Protein AF-A0AAV6CA36-F1 (afdb_monomer)

Mean predicted aligned error: 10.06 Å

Secondary structure (DSSP, 8-state):
------HHHHHHHHHHHHHHHHT--------S----B--EEE-------TT-------EEEPPB-

Foldseek 3Di:
DDDDPDPVVVVVVVVVVVVVVVPDDDDDDDDPDPDQPQDWDADDDDDPDPPDDDDDDGTDTRHHD

Structure (mmCIF, N/CA/C/O backbone):
data_AF-A0AAV6CA36-F1
#
_entry.id   AF-A0AAV6CA36-F1
#
loop_
_atom_site.group_PDB
_atom_site.id
_atom_site.type_symbol
_atom_site.label_atom_id
_atom_site.label_alt_id
_atom_site.label_comp_id
_atom_site.label_asym_id
_atom_site.label_entity_id
_atom_site.label_seq_id
_atom_site.pdbx_PDB_ins_code
_atom_site.Cartn_x
_atom_site.Cartn_y
_atom_site.Cartn_z
_atom_site.occupancy
_atom_site.B_iso_or_equiv
_atom_site.auth_seq_id
_atom_site.auth_comp_id
_atom_site.auth_asym_id
_atom_site.auth_atom_id
_atom_site.pdbx_PDB_model_num
ATOM 1 N N . THR A 1 1 ? 7.513 17.927 25.947 1.00 41.69 1 THR A N 1
ATOM 2 C CA . THR A 1 1 ? 7.114 17.097 27.101 1.00 41.69 1 THR A CA 1
ATOM 3 C C . THR A 1 1 ? 5.638 16.794 26.997 1.00 41.69 1 THR A C 1
ATOM 5 O O . THR A 1 1 ? 4.840 17.716 27.096 1.00 41.69 1 THR A O 1
ATOM 8 N N . ILE A 1 2 ? 5.267 15.548 26.694 1.00 47.00 2 ILE A N 1
ATOM 9 C CA . ILE A 1 2 ? 3.859 15.139 26.609 1.00 47.00 2 ILE A CA 1
ATOM 10 C C . ILE A 1 2 ? 3.368 14.940 28.043 1.00 47.00 2 ILE A C 1
ATOM 12 O O . ILE A 1 2 ? 3.831 14.046 28.744 1.00 47.00 2 ILE A O 1
ATOM 16 N N . VAL A 1 3 ? 2.491 15.829 28.503 1.00 52.69 3 VAL A N 1
ATOM 17 C CA . VAL A 1 3 ? 1.898 15.757 29.842 1.00 52.69 3 VAL A CA 1
ATOM 18 C C . VAL A 1 3 ? 0.671 14.855 29.752 1.00 52.69 3 VAL A C 1
ATOM 20 O O . VAL A 1 3 ? 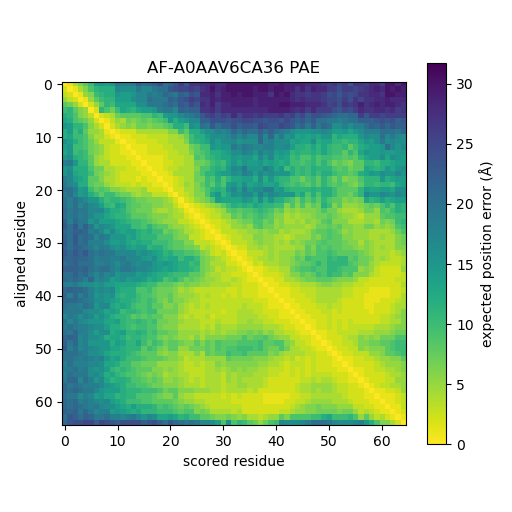-0.369 15.264 29.236 1.00 52.69 3 VAL A O 1
ATOM 23 N N . VAL A 1 4 ? 0.808 13.615 30.219 1.00 53.47 4 VAL A N 1
ATOM 24 C CA . VAL A 1 4 ? -0.286 12.640 30.307 1.00 53.47 4 VAL A CA 1
ATOM 25 C C . VAL A 1 4 ? -1.237 13.093 31.415 1.00 53.47 4 VAL A C 1
ATOM 27 O O . VAL A 1 4 ? -0.863 13.136 32.582 1.00 53.47 4 VAL A O 1
ATOM 30 N N 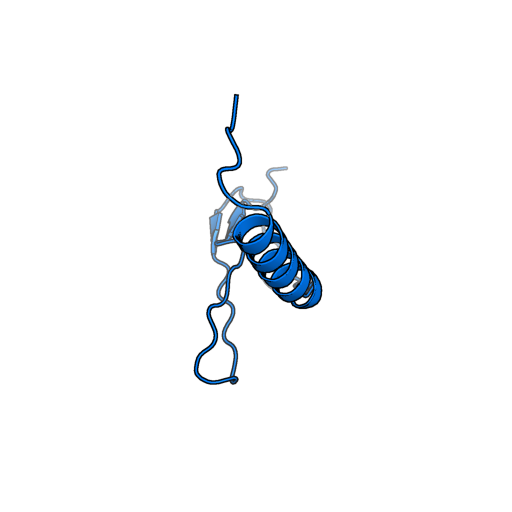. ARG A 1 5 ? -2.461 13.490 31.050 1.00 63.88 5 ARG A N 1
ATOM 31 C CA . ARG A 1 5 ? -3.444 14.077 31.984 1.00 63.88 5 ARG A CA 1
ATOM 32 C C . ARG A 1 5 ? -4.391 13.062 32.650 1.00 63.88 5 ARG A C 1
ATOM 34 O O . ARG A 1 5 ? -5.262 13.480 33.400 1.00 63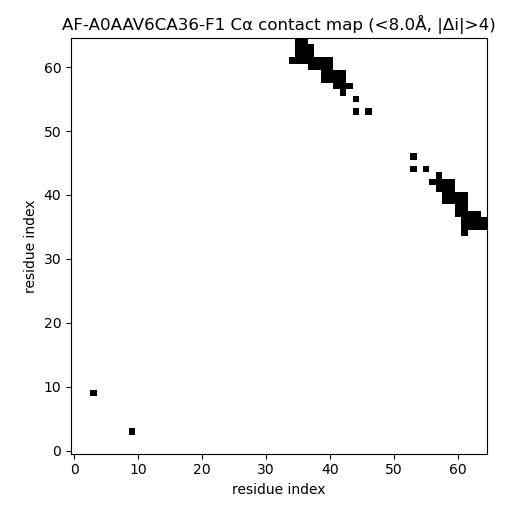.88 5 ARG A O 1
ATOM 41 N N . SER A 1 6 ? -4.264 11.757 32.388 1.00 59.78 6 SER A N 1
ATOM 42 C CA . SER A 1 6 ? -5.103 10.709 33.003 1.00 59.78 6 SER A CA 1
ATOM 43 C C . SER A 1 6 ? -4.559 9.311 32.679 1.00 59.78 6 SER A C 1
ATOM 45 O O . SER A 1 6 ? -4.412 8.979 31.503 1.00 59.78 6 SER A O 1
ATOM 47 N N . GLU A 1 7 ? -4.298 8.479 33.694 1.00 61.78 7 GLU A N 1
ATOM 48 C CA . GLU A 1 7 ? -3.863 7.075 33.535 1.00 61.78 7 GLU A CA 1
ATOM 49 C C . GLU A 1 7 ? -4.865 6.237 32.724 1.00 61.78 7 GLU A C 1
ATOM 51 O O . GLU A 1 7 ? -4.472 5.402 31.912 1.00 61.78 7 GLU A O 1
ATOM 56 N N . LYS A 1 8 ? -6.168 6.518 32.862 1.00 62.84 8 LYS A N 1
ATOM 57 C CA . LYS A 1 8 ? -7.232 5.827 32.115 1.00 62.84 8 LYS A CA 1
ATOM 58 C C . LYS A 1 8 ? -7.136 6.035 30.604 1.00 62.84 8 LYS A C 1
ATOM 60 O O . LYS A 1 8 ? -7.406 5.113 29.843 1.00 62.84 8 LYS A O 1
ATOM 65 N N . ASN A 1 9 ? -6.739 7.231 30.173 1.00 64.94 9 ASN A N 1
ATOM 66 C CA . ASN A 1 9 ? -6.596 7.534 28.748 1.00 64.94 9 ASN A CA 1
ATOM 67 C C . ASN A 1 9 ? -5.331 6.901 28.161 1.00 64.94 9 ASN A C 1
ATOM 69 O O . ASN A 1 9 ? -5.305 6.576 26.979 1.00 64.94 9 ASN A O 1
ATOM 73 N N . LEU A 1 10 ? -4.293 6.711 28.984 1.00 76.69 10 LEU A N 1
ATOM 74 C CA . LEU A 1 10 ? -3.078 6.022 28.567 1.00 76.69 10 LEU A CA 1
ATOM 75 C C . LEU A 1 10 ? -3.347 4.532 28.342 1.00 76.69 10 LEU A C 1
ATOM 77 O O . LEU A 1 10 ? -2.942 4.000 27.315 1.00 76.69 10 LEU A O 1
ATOM 81 N N . GLN A 1 11 ? -4.076 3.888 29.257 1.00 78.38 11 GLN A N 1
ATOM 82 C CA . GLN A 1 11 ? -4.444 2.478 29.118 1.00 78.38 11 GLN A CA 1
ATOM 83 C C . GLN A 1 11 ? -5.269 2.234 27.846 1.00 78.38 11 GLN A C 1
ATOM 85 O O . GLN A 1 11 ? -4.921 1.364 27.057 1.00 78.38 1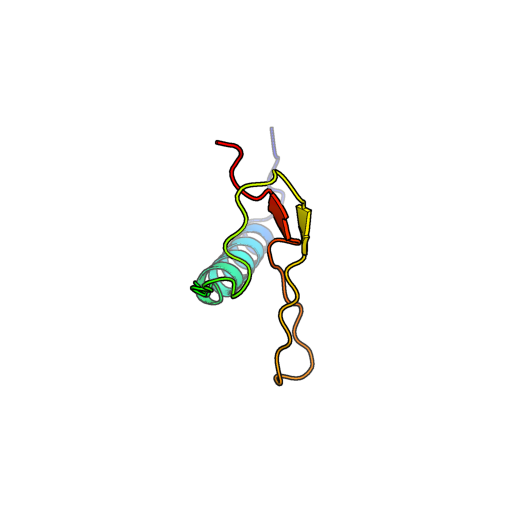1 GLN A O 1
ATOM 90 N N . ALA A 1 12 ? -6.286 3.067 27.595 1.00 79.00 12 ALA A N 1
ATOM 91 C CA . ALA A 1 12 ? -7.107 2.968 26.389 1.00 79.00 12 ALA A CA 1
ATOM 92 C C . ALA A 1 12 ? -6.292 3.154 25.095 1.00 79.00 12 ALA A C 1
ATOM 94 O O . ALA A 1 12 ? -6.461 2.391 24.150 1.00 79.00 12 ALA A O 1
ATOM 95 N N . ALA A 1 13 ? -5.368 4.122 25.067 1.00 78.12 13 ALA A N 1
ATOM 96 C CA . ALA A 1 13 ? -4.488 4.325 23.916 1.00 78.12 13 ALA A CA 1
ATOM 97 C C . ALA A 1 13 ? -3.541 3.132 23.690 1.00 78.12 13 ALA A C 1
ATOM 99 O O . ALA A 1 13 ? -3.279 2.752 22.552 1.00 78.12 13 ALA A O 1
ATOM 100 N N . PHE A 1 14 ? -3.031 2.519 24.763 1.00 81.31 14 PHE A N 1
ATOM 101 C CA . PHE A 1 14 ? -2.212 1.309 24.662 1.00 81.31 14 PHE A CA 1
ATOM 102 C C . PHE A 1 14 ? -3.005 0.102 24.155 1.00 81.31 14 PHE A C 1
ATOM 104 O O . PHE A 1 14 ? -2.460 -0.683 23.375 1.00 81.31 14 PHE A O 1
ATOM 111 N N . ASP A 1 15 ? -4.261 -0.049 24.573 1.00 82.12 15 ASP A N 1
ATOM 112 C CA . ASP A 1 15 ? -5.132 -1.133 24.116 1.00 82.12 15 ASP A CA 1
ATOM 113 C C . ASP A 1 15 ? -5.447 -0.986 22.617 1.00 82.12 15 ASP A C 1
ATOM 115 O O . ASP A 1 15 ? -5.290 -1.953 21.872 1.00 82.12 15 ASP A O 1
ATOM 119 N N . GLU A 1 16 ? -5.757 0.232 22.155 1.00 79.31 16 GLU A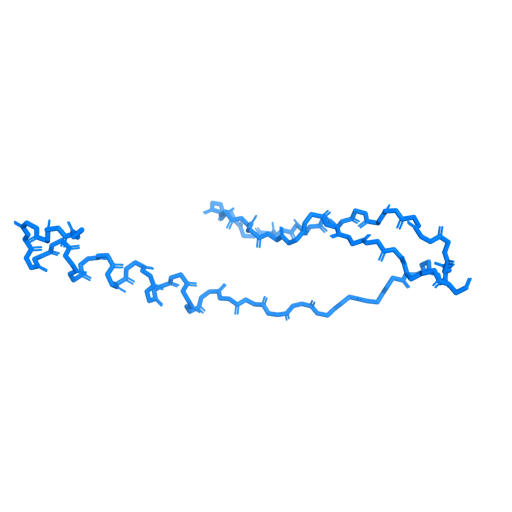 N 1
ATOM 120 C CA . GLU A 1 16 ? -5.992 0.549 20.737 1.00 79.31 16 GLU A CA 1
ATOM 121 C C . GLU A 1 16 ? -4.752 0.261 19.873 1.00 79.31 16 GLU A C 1
ATOM 123 O O . GLU A 1 16 ? -4.836 -0.462 18.879 1.00 79.31 16 GLU A O 1
ATOM 128 N N . ILE A 1 17 ? -3.569 0.722 20.299 1.00 76.75 17 ILE A N 1
ATOM 129 C CA . ILE A 1 17 ? -2.302 0.429 19.604 1.00 76.75 17 ILE A CA 1
ATOM 130 C C . ILE A 1 17 ? -2.027 -1.081 19.587 1.00 76.75 17 ILE A C 1
ATOM 132 O O . ILE A 1 17 ? -1.574 -1.630 18.584 1.00 76.75 17 ILE A O 1
ATOM 136 N N . SER A 1 18 ? -2.291 -1.780 20.692 1.00 76.38 18 SER A N 1
ATOM 137 C CA . SER A 1 18 ? -2.068 -3.227 20.780 1.00 76.38 18 SER A CA 1
ATOM 138 C C . SER A 1 18 ? -3.013 -4.018 19.870 1.00 76.38 18 SER A C 1
ATOM 140 O O . SER A 1 18 ? -2.645 -5.088 19.378 1.00 76.38 18 SER A O 1
ATOM 142 N N . GLU A 1 19 ? -4.231 -3.528 19.659 1.00 76.31 19 GLU A N 1
ATOM 143 C CA . GLU A 1 19 ? -5.205 -4.100 18.730 1.00 76.31 19 GLU A CA 1
ATOM 144 C C . GLU A 1 19 ? -4.825 -3.825 17.265 1.00 76.31 19 GLU A C 1
ATOM 146 O O . GLU A 1 19 ? -4.879 -4.738 16.432 1.00 76.31 19 GLU A O 1
ATOM 151 N N . GLU A 1 20 ? -4.318 -2.624 16.967 1.00 72.62 20 GLU A N 1
ATOM 152 C CA . GLU A 1 20 ? -3.777 -2.266 15.651 1.00 72.62 20 GLU A CA 1
ATOM 153 C C . GLU A 1 20 ? -2.550 -3.124 15.290 1.00 72.62 20 GLU A C 1
ATOM 155 O O . GLU A 1 20 ? -2.507 -3.728 14.215 1.00 72.62 20 GLU A O 1
ATOM 160 N N . LEU A 1 21 ? -1.589 -3.273 16.211 1.00 73.25 21 LEU A N 1
ATOM 161 C CA . LEU A 1 21 ? -0.375 -4.076 16.003 1.00 73.25 21 LEU A CA 1
ATOM 162 C C . LEU A 1 21 ? -0.673 -5.563 15.765 1.00 73.25 21 LEU A C 1
ATOM 164 O O . LEU A 1 21 ? 0.055 -6.232 15.031 1.00 73.25 21 LEU A O 1
ATOM 168 N N . ARG A 1 22 ? -1.752 -6.096 16.353 1.00 73.81 22 ARG A N 1
ATOM 169 C CA . ARG A 1 22 ? -2.194 -7.484 16.121 1.00 73.81 22 ARG A CA 1
ATOM 170 C C . ARG A 1 22 ? -2.753 -7.715 14.719 1.00 73.81 22 ARG A C 1
ATOM 172 O O . ARG A 1 22 ? -2.821 -8.863 14.286 1.00 73.81 22 ARG A O 1
ATOM 179 N N . SER A 1 23 ? -3.125 -6.650 14.015 1.00 72.31 23 SER A N 1
ATOM 180 C CA . SER A 1 23 ? -3.765 -6.704 12.699 1.00 72.31 23 SER A CA 1
ATOM 181 C C . SER A 1 23 ? -2.795 -6.398 11.550 1.00 72.31 23 SER A C 1
ATOM 183 O O . SER A 1 23 ? -3.221 -6.040 10.450 1.00 72.31 23 SER A O 1
ATOM 185 N N . GLN A 1 24 ? -1.485 -6.544 11.776 1.00 76.25 24 GLN A N 1
ATOM 186 C CA . GLN A 1 24 ? -0.478 -6.357 10.737 1.00 76.25 24 GLN A CA 1
ATOM 187 C C . GLN A 1 24 ? -0.270 -7.642 9.924 1.00 76.25 24 GLN A C 1
ATOM 189 O O . GLN A 1 24 ? 0.200 -8.659 10.431 1.00 76.25 24 GLN A O 1
ATOM 194 N N . TYR A 1 25 ? -0.564 -7.573 8.625 1.00 78.56 25 TYR A N 1
ATOM 195 C CA . TYR A 1 25 ? -0.347 -8.670 7.682 1.00 78.56 25 TYR A CA 1
ATOM 196 C C . TYR A 1 25 ? 0.795 -8.343 6.715 1.00 78.56 25 TYR A C 1
ATOM 198 O O . TYR A 1 25 ? 0.849 -7.251 6.147 1.00 78.56 25 TYR A O 1
ATOM 206 N N . THR A 1 26 ? 1.681 -9.312 6.476 1.00 80.94 26 THR A N 1
ATOM 207 C CA . THR A 1 26 ? 2.726 -9.217 5.445 1.00 80.94 26 THR A CA 1
ATOM 208 C C . THR A 1 26 ? 2.260 -9.939 4.187 1.00 80.94 26 THR A C 1
ATOM 210 O O . THR A 1 26 ? 2.045 -11.149 4.206 1.00 80.94 26 THR A O 1
ATOM 213 N N . LEU A 1 27 ? 2.123 -9.203 3.082 1.00 82.00 27 LEU A N 1
ATOM 214 C CA . LEU A 1 27 ? 1.735 -9.745 1.779 1.00 82.00 27 LEU A CA 1
ATOM 215 C C . LEU A 1 27 ? 2.924 -9.697 0.814 1.00 82.00 27 LEU A C 1
ATOM 217 O O . LEU A 1 27 ? 3.432 -8.621 0.497 1.00 82.00 27 LEU A O 1
ATOM 221 N N . GLY A 1 28 ? 3.354 -10.867 0.340 1.00 83.00 28 GLY A N 1
ATOM 222 C CA . GLY A 1 28 ? 4.327 -10.989 -0.743 1.00 83.00 28 GLY A CA 1
ATOM 223 C C . GLY A 1 28 ? 3.636 -10.904 -2.104 1.00 83.00 28 GLY A C 1
ATOM 224 O O . GLY A 1 28 ? 2.668 -11.618 -2.350 1.00 83.00 28 GLY A O 1
ATOM 225 N N . TYR A 1 29 ? 4.133 -10.044 -2.992 1.00 82.00 29 TYR A N 1
ATOM 226 C CA . TYR A 1 29 ? 3.637 -9.910 -4.362 1.00 82.00 29 TYR A CA 1
ATOM 227 C C . TYR A 1 29 ? 4.805 -9.855 -5.344 1.00 82.00 29 TYR A C 1
ATOM 229 O O . TYR A 1 29 ? 5.696 -9.016 -5.206 1.00 82.00 29 TYR A O 1
ATOM 237 N N . TYR A 1 30 ? 4.760 -10.715 -6.361 1.00 83.50 30 TYR A N 1
ATOM 238 C CA . TYR A 1 30 ? 5.703 -10.697 -7.474 1.00 83.50 30 TYR A CA 1
ATOM 239 C C . TYR A 1 30 ? 5.036 -10.043 -8.688 1.00 83.50 30 TYR A C 1
ATOM 241 O O . TYR A 1 30 ? 4.019 -10.547 -9.169 1.00 83.50 30 TYR A O 1
ATOM 249 N N . PRO A 1 31 ? 5.564 -8.914 -9.191 1.00 84.44 31 PRO A N 1
ATOM 250 C CA . PRO A 1 31 ? 5.001 -8.269 -10.366 1.00 84.44 31 PRO A CA 1
ATOM 251 C C . PRO A 1 31 ? 5.197 -9.131 -11.613 1.00 84.44 31 PRO A C 1
ATOM 253 O O . PRO A 1 31 ? 6.282 -9.648 -11.854 1.00 84.44 31 PRO A O 1
ATOM 256 N N . THR A 1 32 ? 4.176 -9.200 -12.464 1.00 87.56 32 THR A N 1
ATOM 257 C CA . THR A 1 32 ? 4.289 -9.815 -13.799 1.00 87.56 32 THR A CA 1
ATOM 258 C C . THR A 1 32 ? 5.138 -8.979 -14.764 1.00 87.56 32 THR A C 1
ATOM 260 O O . THR A 1 32 ? 5.689 -9.507 -15.725 1.00 87.56 32 THR A O 1
ATOM 263 N N . ASN A 1 33 ? 5.277 -7.672 -14.511 1.00 85.81 33 ASN A N 1
ATOM 264 C CA . ASN A 1 33 ? 6.180 -6.798 -15.255 1.00 85.81 33 ASN A CA 1
ATOM 265 C C . ASN A 1 33 ? 7.615 -6.932 -14.712 1.00 85.81 33 ASN A C 1
ATOM 267 O O . ASN A 1 33 ? 7.903 -6.498 -13.596 1.00 85.81 33 ASN A O 1
ATOM 271 N N . ALA A 1 34 ? 8.524 -7.479 -15.517 1.00 85.75 34 ALA A N 1
ATOM 272 C CA .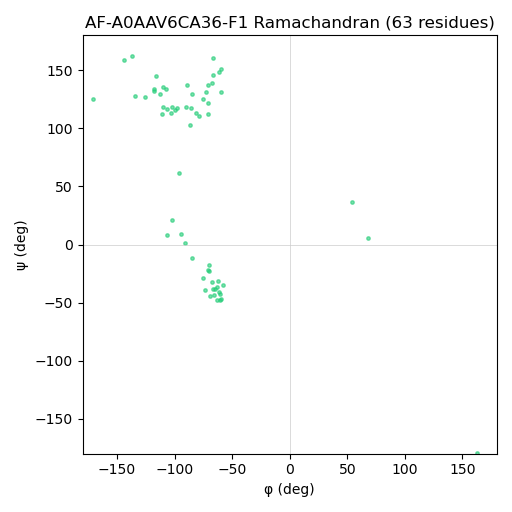 ALA A 1 34 ? 9.933 -7.665 -15.164 1.00 85.75 34 ALA A CA 1
ATOM 273 C C . ALA A 1 34 ? 10.857 -6.525 -15.639 1.00 85.75 34 ALA A C 1
ATOM 275 O O . ALA A 1 34 ? 12.067 -6.662 -15.564 1.00 85.75 34 ALA A O 1
ATOM 276 N N . LYS A 1 35 ? 10.330 -5.402 -16.150 1.00 89.00 35 LYS A N 1
ATOM 277 C CA . LYS A 1 35 ? 11.167 -4.297 -16.652 1.00 89.00 35 LYS A CA 1
ATOM 278 C C . LYS A 1 35 ? 11.841 -3.513 -15.520 1.00 89.00 35 LYS A C 1
ATOM 280 O O . LYS A 1 35 ? 11.158 -3.070 -14.596 1.00 89.00 35 LYS A O 1
ATOM 285 N N . HIS A 1 36 ? 13.144 -3.287 -15.646 1.00 87.62 36 HIS A N 1
ATOM 286 C CA . HIS A 1 36 ? 13.957 -2.458 -14.750 1.00 87.62 36 HIS A CA 1
ATOM 287 C C . HIS A 1 36 ? 14.103 -1.042 -15.329 1.00 87.62 36 HIS A C 1
ATOM 289 O O . HIS A 1 36 ? 15.179 -0.607 -15.715 1.00 87.62 36 HIS A O 1
ATOM 295 N N . ASP A 1 37 ? 12.975 -0.349 -15.486 1.00 90.50 37 ASP A N 1
ATOM 296 C CA . ASP A 1 37 ? 12.880 0.928 -16.206 1.00 90.50 37 ASP A CA 1
ATOM 297 C C . ASP A 1 37 ? 12.695 2.146 -15.285 1.00 90.50 37 ASP A C 1
ATOM 299 O O . ASP A 1 37 ? 12.399 3.242 -15.756 1.00 90.50 37 ASP A O 1
ATOM 303 N N . GLY A 1 38 ? 12.804 1.963 -13.964 1.00 91.50 38 GLY A N 1
ATOM 304 C CA . GLY A 1 38 ? 12.544 3.028 -12.990 1.00 91.50 38 GLY A CA 1
ATOM 305 C C . GLY A 1 38 ? 11.083 3.482 -12.900 1.00 91.50 38 GLY A C 1
ATOM 306 O O . GLY A 1 38 ? 10.782 4.438 -12.182 1.00 91.50 38 GLY A O 1
ATOM 307 N N . SER A 1 39 ? 10.150 2.830 -13.601 1.00 91.81 39 SER A N 1
ATOM 308 C CA . SER A 1 39 ? 8.747 3.247 -13.613 1.00 91.81 39 SER A CA 1
ATOM 309 C C . SER A 1 39 ? 8.078 3.076 -12.247 1.00 91.81 39 SER A C 1
ATOM 311 O O . SER A 1 39 ? 8.348 2.136 -11.492 1.00 91.81 39 SER A O 1
ATOM 313 N N . TYR A 1 40 ? 7.160 3.989 -11.921 1.00 92.06 40 TYR A N 1
ATOM 314 C CA . TYR A 1 40 ? 6.328 3.853 -10.731 1.00 92.06 40 TYR A CA 1
ATOM 315 C C . TYR A 1 40 ? 5.241 2.801 -10.952 1.00 92.06 40 TYR A C 1
ATOM 317 O O . TYR A 1 40 ? 4.425 2.896 -11.870 1.00 92.06 40 TYR A O 1
ATOM 325 N N . ARG A 1 41 ? 5.186 1.819 -10.058 1.00 91.38 41 ARG A N 1
ATOM 326 C CA . ARG A 1 41 ? 4.223 0.722 -10.076 1.00 91.38 41 ARG A CA 1
ATOM 327 C C . ARG A 1 41 ? 3.256 0.880 -8.914 1.00 91.38 41 ARG A C 1
ATOM 329 O O . ARG A 1 41 ? 3.628 0.747 -7.745 1.00 91.38 41 ARG A O 1
ATOM 336 N N . LYS A 1 42 ? 1.999 1.171 -9.246 1.00 92.25 42 LYS A N 1
ATOM 337 C CA . LYS A 1 42 ? 0.915 1.325 -8.272 1.00 92.25 42 LYS A CA 1
ATOM 338 C C . LYS A 1 42 ? 0.539 -0.033 -7.676 1.00 92.25 42 LYS A C 1
ATOM 340 O O . LYS A 1 42 ? 0.410 -1.014 -8.401 1.00 92.25 42 LYS A O 1
ATOM 345 N N . ILE A 1 43 ? 0.320 -0.062 -6.365 1.00 91.25 43 ILE A N 1
ATOM 346 C CA . ILE A 1 43 ? -0.235 -1.212 -5.647 1.00 91.25 43 ILE A CA 1
ATOM 347 C C . ILE A 1 43 ? -1.671 -0.864 -5.248 1.00 91.25 43 ILE A C 1
ATOM 349 O O . ILE A 1 43 ? -1.935 0.226 -4.738 1.00 91.25 43 ILE A O 1
ATOM 353 N N . LYS A 1 44 ? -2.599 -1.793 -5.483 1.00 90.12 44 LYS A N 1
ATOM 354 C CA . LYS A 1 44 ? -3.972 -1.739 -4.974 1.00 90.12 44 LYS A CA 1
ATOM 355 C C . LYS A 1 44 ? -4.241 -3.044 -4.238 1.00 90.12 44 LYS A C 1
ATOM 357 O O . LYS A 1 44 ? -4.019 -4.110 -4.803 1.00 90.12 44 LYS A O 1
ATOM 362 N N . VAL A 1 45 ? -4.695 -2.940 -2.996 1.00 89.12 45 VAL A N 1
ATOM 363 C CA . VAL A 1 45 ? -5.148 -4.081 -2.202 1.00 89.12 45 VAL A CA 1
ATOM 364 C C . VAL A 1 45 ? -6.645 -3.925 -2.005 1.00 89.12 45 VAL A C 1
ATOM 366 O O . VAL A 1 45 ? -7.111 -2.853 -1.622 1.00 89.12 45 VAL A O 1
ATOM 369 N N . GLU A 1 46 ? -7.386 -4.982 -2.304 1.00 89.81 46 GLU A N 1
ATOM 370 C CA . GLU A 1 46 ? -8.826 -5.061 -2.094 1.00 89.81 46 GLU A CA 1
ATOM 371 C C . GLU A 1 46 ? -9.091 -6.185 -1.099 1.00 89.81 46 GLU A C 1
ATOM 373 O O . GLU A 1 46 ? -8.531 -7.275 -1.219 1.00 89.81 46 GLU A O 1
ATOM 378 N N . VAL A 1 47 ? -9.913 -5.901 -0.093 1.00 89.44 47 VAL A N 1
ATOM 379 C CA . VAL A 1 47 ? -10.325 -6.875 0.918 1.00 89.44 47 VAL A CA 1
ATOM 380 C C . VAL A 1 47 ? -11.824 -7.087 0.808 1.00 89.44 47 VAL A C 1
ATOM 382 O O . VAL A 1 47 ? -12.571 -6.159 0.510 1.00 89.44 47 VAL A O 1
ATOM 385 N N . THR A 1 48 ? -12.273 -8.312 1.059 1.00 92.56 48 THR A N 1
ATOM 386 C CA . THR A 1 48 ? -13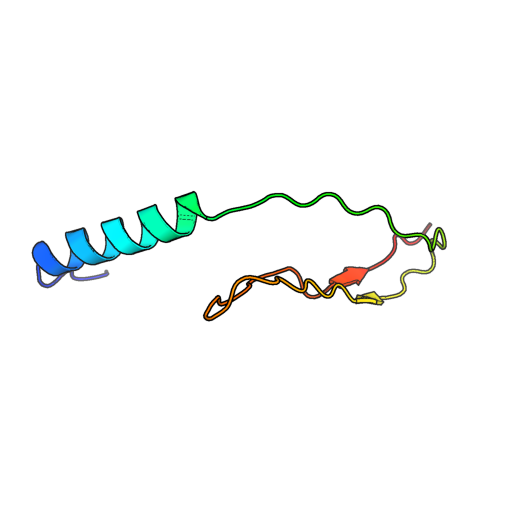.701 -8.658 1.042 1.00 92.56 48 THR A CA 1
ATOM 387 C C . THR A 1 48 ? -14.392 -8.374 2.374 1.00 92.56 48 THR A C 1
ATOM 389 O O . THR A 1 48 ? -15.617 -8.421 2.450 1.00 92.56 48 THR A O 1
ATOM 392 N N . ARG A 1 49 ? -13.622 -8.088 3.433 1.00 88.31 49 ARG A N 1
ATOM 393 C CA . ARG A 1 49 ? -14.153 -7.786 4.762 1.00 88.31 49 ARG A CA 1
ATOM 394 C C . ARG A 1 49 ? -14.840 -6.410 4.747 1.00 88.31 49 ARG A C 1
ATOM 396 O O . ARG A 1 49 ? -14.166 -5.427 4.432 1.00 88.31 49 ARG A O 1
ATOM 403 N N . PRO A 1 50 ? -16.137 -6.324 5.095 1.00 89.44 50 PRO A N 1
ATOM 404 C CA . PRO A 1 50 ? -16.820 -5.041 5.220 1.00 89.44 50 PRO A CA 1
ATOM 405 C C . PRO A 1 50 ? -16.256 -4.228 6.396 1.00 89.44 50 PRO A C 1
ATOM 407 O O . PRO A 1 50 ? -15.594 -4.773 7.284 1.00 89.44 50 PRO A O 1
ATOM 410 N N . ASP A 1 51 ? -16.497 -2.917 6.377 1.00 87.06 51 ASP A N 1
ATOM 411 C CA . ASP A 1 51 ? -16.188 -1.985 7.473 1.00 87.06 51 ASP A CA 1
ATOM 412 C C . ASP A 1 51 ? -14.725 -2.007 7.953 1.00 87.06 51 ASP A C 1
ATOM 414 O O . ASP A 1 51 ? -14.433 -1.872 9.139 1.00 87.06 51 ASP A O 1
ATOM 418 N N . THR A 1 52 ? -13.777 -2.191 7.027 1.00 86.19 52 THR A N 1
ATOM 419 C CA . THR A 1 52 ? -12.339 -2.232 7.336 1.00 86.19 52 THR A CA 1
ATOM 420 C C . THR A 1 52 ? -11.586 -1.102 6.641 1.00 86.19 52 THR A C 1
ATOM 422 O O . THR A 1 52 ? -11.734 -0.889 5.438 1.00 86.19 52 THR A O 1
ATOM 425 N N . ASN A 1 53 ? -10.712 -0.420 7.385 1.00 84.44 53 ASN A N 1
ATOM 426 C CA . ASN A 1 53 ? -9.752 0.528 6.828 1.00 84.44 53 ASN A CA 1
ATOM 427 C C . ASN A 1 53 ? -8.447 -0.196 6.486 1.00 84.44 53 ASN A C 1
ATOM 429 O O . ASN A 1 53 ? -7.785 -0.752 7.358 1.00 84.44 53 ASN A O 1
ATOM 433 N N . VAL A 1 54 ? -8.074 -0.185 5.207 1.00 85.31 54 VAL A N 1
ATOM 434 C CA . VAL A 1 54 ? -6.879 -0.877 4.711 1.00 85.31 54 VAL A CA 1
ATOM 435 C C . VAL A 1 54 ? -5.765 0.134 4.465 1.00 85.31 54 VAL A C 1
ATOM 437 O O . VAL A 1 54 ? -5.849 0.964 3.560 1.00 85.31 54 VAL A O 1
ATOM 440 N N . LEU A 1 55 ? -4.701 0.049 5.265 1.00 86.62 55 LEU A N 1
ATOM 441 C CA . LEU A 1 55 ? -3.491 0.848 5.100 1.00 86.62 55 LEU A CA 1
ATOM 442 C C . LEU A 1 55 ? -2.417 0.021 4.400 1.00 86.62 55 LEU A C 1
ATOM 444 O O . LEU A 1 55 ? -1.930 -0.977 4.924 1.00 86.62 55 LEU A O 1
ATOM 448 N N . THR A 1 56 ? -2.032 0.443 3.198 1.00 89.31 56 THR A N 1
ATOM 449 C CA . THR A 1 56 ? -0.997 -0.235 2.414 1.00 89.31 56 THR A CA 1
ATOM 450 C C . THR A 1 56 ? -0.055 0.759 1.770 1.00 89.31 56 THR A C 1
ATOM 452 O O . THR A 1 56 ? -0.365 1.938 1.569 1.00 89.31 56 THR A O 1
ATOM 455 N N . ARG A 1 57 ? 1.111 0.261 1.357 1.00 89.25 57 ARG A N 1
ATOM 456 C CA . ARG A 1 57 ? 1.987 1.014 0.467 1.00 89.25 57 ARG A CA 1
ATOM 457 C C . ARG A 1 57 ? 1.242 1.306 -0.843 1.00 89.25 57 ARG A C 1
ATOM 459 O O . ARG A 1 57 ? 0.675 0.403 -1.448 1.00 89.25 57 ARG A O 1
ATOM 466 N N . LYS A 1 58 ? 1.272 2.562 -1.296 1.00 91.06 58 LYS A N 1
ATOM 467 C CA . LYS A 1 58 ? 0.588 3.008 -2.530 1.00 91.06 58 LYS A CA 1
ATOM 468 C C . LYS A 1 58 ? 1.235 2.483 -3.818 1.00 91.06 58 LYS A C 1
ATOM 470 O O . LYS A 1 58 ? 0.596 2.429 -4.865 1.00 91.06 58 LYS A O 1
ATOM 475 N N . GLY A 1 59 ? 2.508 2.114 -3.744 1.00 91.62 59 GLY A N 1
ATOM 476 C CA . GLY A 1 59 ? 3.296 1.656 -4.879 1.00 91.62 59 GLY A CA 1
ATOM 477 C C . GLY A 1 59 ? 4.792 1.697 -4.596 1.00 91.62 59 GLY A C 1
ATOM 478 O O . GLY A 1 59 ? 5.227 2.074 -3.501 1.00 91.62 59 GLY A O 1
ATOM 479 N N . TYR A 1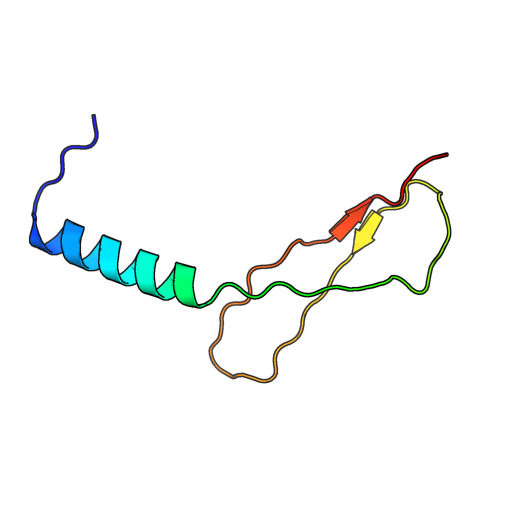 60 ? 5.577 1.311 -5.590 1.00 91.38 60 TYR A N 1
ATOM 480 C CA . TYR A 1 60 ? 7.036 1.275 -5.544 1.00 91.38 60 TYR A CA 1
ATOM 481 C C . TYR A 1 60 ? 7.613 1.670 -6.903 1.00 91.38 60 TYR A C 1
ATOM 483 O O . TYR A 1 60 ? 6.923 1.590 -7.914 1.00 91.38 60 TYR A O 1
ATOM 491 N N . TYR A 1 61 ? 8.868 2.101 -6.926 1.00 91.75 61 TYR A N 1
ATOM 492 C CA . TYR A 1 61 ? 9.597 2.318 -8.173 1.00 91.75 61 TYR A CA 1
ATOM 493 C C . TYR A 1 61 ? 10.293 1.023 -8.581 1.00 91.75 61 TYR A C 1
ATOM 495 O O . TYR A 1 61 ? 10.843 0.330 -7.720 1.00 91.75 61 TYR A O 1
ATOM 503 N N . ALA A 1 62 ? 10.238 0.684 -9.869 1.00 91.12 62 ALA A N 1
ATOM 504 C CA . ALA A 1 62 ? 11.036 -0.403 -10.418 1.00 91.12 62 ALA A CA 1
ATOM 505 C C . ALA A 1 62 ? 12.535 -0.109 -10.212 1.00 91.12 62 ALA A C 1
ATOM 507 O O . ALA A 1 62 ? 12.916 1.064 -10.184 1.00 91.12 62 ALA A O 1
ATOM 508 N N . PRO A 1 63 ? 13.392 -1.133 -10.077 1.00 89.12 63 PRO A N 1
ATOM 509 C CA . PRO A 1 63 ? 14.830 -0.906 -10.074 1.00 89.12 63 PRO A CA 1
ATOM 510 C C . PRO A 1 63 ? 15.264 -0.285 -11.409 1.00 89.12 63 PRO A C 1
ATOM 512 O O . PRO A 1 63 ? 14.662 -0.561 -12.446 1.00 89.12 63 PRO A O 1
ATOM 515 N N . THR A 1 64 ? 16.295 0.548 -11.371 1.00 84.44 64 THR A N 1
ATOM 516 C CA . THR A 1 64 ? 17.037 1.022 -12.545 1.00 84.44 64 THR A CA 1
ATOM 517 C C . THR A 1 64 ? 18.376 0.306 -12.546 1.00 84.44 64 THR A C 1
ATOM 519 O O . THR A 1 64 ? 19.138 0.479 -11.593 1.00 84.44 64 THR A O 1
ATOM 522 N N . GLU A 1 65 ? 18.622 -0.505 -13.570 1.00 74.62 65 GLU A N 1
ATOM 523 C CA . GLU A 1 65 ? 19.950 -1.044 -13.890 1.00 74.62 65 GLU A CA 1
ATOM 524 C C . GLU A 1 65 ? 20.579 -0.253 -15.036 1.00 74.62 65 GLU A C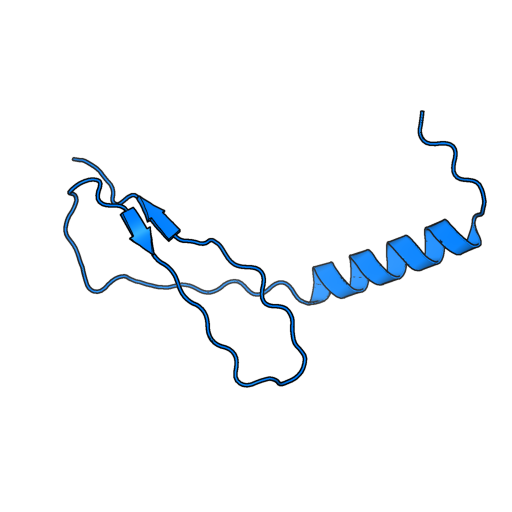 1
ATOM 526 O O . GLU A 1 65 ? 19.818 0.201 -15.924 1.00 74.62 65 GLU A O 1
#

Sequence (65 aa):
TIVVRSEKNLQAAFDEISEELRSQYTLGYYPTNAKHDGSYRKIKVEVTRPDTNVLTRKGYYAPTE

Solvent-accessible surface area (backbone atoms only — not comparable to full-atom values): 4585 Å² total; per-residue (Å²): 134,88,81,82,91,46,73,70,59,51,53,53,52,52,52,52,52,54,55,54,66,72,67,71,79,88,82,89,82,82,72,89,74,82,69,53,73,46,48,77,44,77,50,84,88,86,75,90,65,77,100,66,89,86,87,71,73,64,52,50,65,35,58,69,121

Radius of gyration: 18.85 Å; Cα contacts (8 Å, |Δi|>4): 35; chains: 1; bounding box: 37×28×50 Å

pLDDT: mean 80.83, std 11.65, range [41.69, 92.56]